Protein AF-A0A0C2DHJ4-F1 (afdb_monomer)

Solvent-accessible surface area (backbone atoms only — not comparable to full-atom values): 9103 Å² total; per-residue (Å²): 135,89,81,82,86,84,87,85,68,60,92,74,57,84,87,83,85,80,84,89,71,91,80,67,78,84,74,87,65,88,77,70,90,84,72,90,76,84,72,78,64,85,69,67,50,58,76,84,38,45,63,44,98,86,63,50,65,46,66,91,80,88,60,86,70,81,70,56,68,68,58,49,38,48,55,26,45,77,70,78,46,64,41,58,73,51,59,43,72,68,44,46,52,49,47,45,75,74,56,59,82,52,97,63,92,75,81,54,20,64,47,32,87,90,42,82,94,49,77,43,58,75,51,96,82,55,94,50,83,50,132

Secondary structure (DSSP, 8-state):
----------TT---------S-S---S-SSS---------TT-PPTT-EE-TTS-EE-----SS---HHHHHHHHHHTT--SPP--SHHHHHHHHHHHTTSSSPPP-SEE-SSSTT--EES-TT------

Nearest PDB structures (foldseek):
  5e4k-assembly1_A  TM=9.024E-01  e=3.725E-03  Homo sapiens
  5ao5-assembly1_A  TM=9.113E-01  e=6.342E-03  Homo sapiens
  2ria-assembly1_C  TM=8.344E-01  e=1.965E-02  Homo sapiens
  6bbe-assembly1_A  TM=8.199E-01  e=1.839E-02  Sus scrofa
  6rym-assembly1_A  TM=8.328E-01  e=2.245E-02  Bos taurus

Structure (mmCIF, N/CA/C/O backbone):
data_AF-A0A0C2DHJ4-F1
#
_entry.id   AF-A0A0C2DHJ4-F1
#
loop_
_atom_site.group_PDB
_atom_site.id
_atom_site.type_symbol
_atom_site.label_atom_id
_atom_site.label_alt_id
_atom_site.label_comp_id
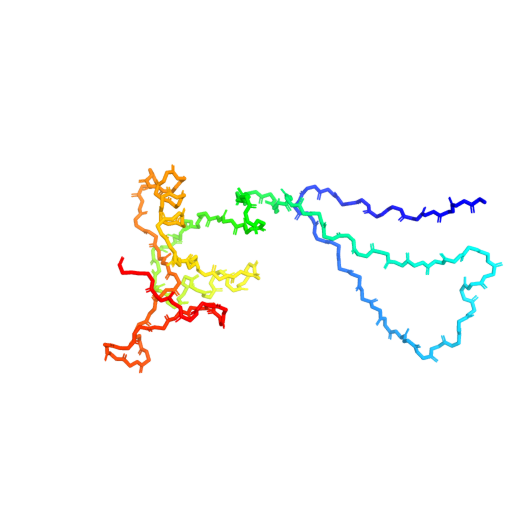_atom_site.label_asym_id
_atom_site.label_entity_id
_atom_site.label_seq_id
_atom_site.pdbx_PDB_ins_code
_atom_site.Cartn_x
_atom_site.Cartn_y
_atom_site.Cartn_z
_atom_site.occupancy
_atom_site.B_iso_or_equiv
_atom_site.auth_seq_id
_atom_site.auth_comp_id
_atom_site.auth_asym_id
_atom_site.auth_atom_id
_atom_site.pdbx_PDB_model_num
ATOM 1 N N . MET A 1 1 ? 30.929 -17.058 -25.565 1.00 47.72 1 MET A N 1
ATOM 2 C CA . MET A 1 1 ? 29.707 -16.522 -26.200 1.00 47.72 1 MET A CA 1
ATOM 3 C C . MET A 1 1 ? 28.633 -16.581 -25.139 1.00 47.72 1 MET A C 1
ATOM 5 O O . MET A 1 1 ? 28.367 -17.673 -24.654 1.00 47.72 1 MET A O 1
ATOM 9 N N . ASN A 1 2 ? 28.135 -15.426 -24.704 1.00 44.34 2 ASN A N 1
ATOM 10 C CA . ASN A 1 2 ? 27.156 -15.334 -23.625 1.00 44.34 2 ASN A CA 1
ATOM 11 C C . ASN A 1 2 ? 25.787 -15.177 -24.282 1.00 44.34 2 ASN A C 1
ATOM 13 O O . ASN A 1 2 ? 25.503 -14.119 -24.838 1.00 44.34 2 ASN A O 1
ATOM 17 N N . CYS A 1 3 ? 24.998 -16.245 -24.288 1.00 47.16 3 CYS A N 1
ATOM 18 C CA . CYS A 1 3 ? 23.615 -16.197 -24.740 1.00 47.16 3 CYS A CA 1
ATOM 19 C C . CYS A 1 3 ? 22.737 -15.881 -23.528 1.00 47.16 3 CYS A C 1
ATOM 21 O O . CYS A 1 3 ? 22.932 -16.473 -22.469 1.00 47.16 3 CYS A O 1
ATOM 23 N N . TYR A 1 4 ? 21.809 -14.945 -23.681 1.00 49.97 4 TYR A N 1
ATOM 24 C CA . TYR A 1 4 ? 20.744 -14.689 -22.719 1.00 49.97 4 TYR A CA 1
ATOM 25 C C . TYR A 1 4 ? 19.431 -14.537 -23.484 1.00 49.97 4 TYR A C 1
ATOM 27 O O . TYR A 1 4 ? 19.424 -14.097 -24.635 1.00 49.97 4 TYR A O 1
ATOM 35 N N . TYR A 1 5 ? 18.334 -14.923 -22.840 1.00 56.50 5 TYR A N 1
ATOM 36 C CA . TYR A 1 5 ? 16.983 -14.679 -23.328 1.00 56.50 5 TYR A CA 1
ATOM 37 C C . TYR A 1 5 ? 16.402 -13.517 -22.531 1.00 56.50 5 TYR A C 1
ATOM 39 O O . TYR A 1 5 ? 16.432 -13.529 -21.302 1.00 56.50 5 TYR A O 1
ATOM 47 N N . GLU A 1 6 ? 15.900 -12.509 -23.234 1.00 58.78 6 GLU A N 1
ATOM 48 C CA . GLU A 1 6 ? 15.226 -11.364 -22.633 1.00 58.78 6 GLU A CA 1
ATOM 49 C C . GLU A 1 6 ? 13.720 -11.532 -22.835 1.00 58.78 6 GLU A C 1
ATOM 51 O O . GLU A 1 6 ? 13.236 -11.626 -23.964 1.00 58.78 6 GLU A O 1
ATOM 56 N N . LEU A 1 7 ? 12.983 -11.618 -21.730 1.00 66.44 7 LEU A N 1
ATOM 57 C CA . LEU A 1 7 ? 11.527 -11.639 -21.740 1.00 66.44 7 LEU A CA 1
ATOM 58 C C . LEU A 1 7 ? 11.044 -10.216 -21.468 1.00 66.44 7 LEU A C 1
ATOM 60 O O . LEU A 1 7 ? 11.199 -9.709 -20.360 1.00 66.44 7 LEU A O 1
ATOM 64 N N . VAL A 1 8 ? 10.477 -9.570 -22.485 1.00 59.72 8 VAL A N 1
ATOM 65 C CA . VAL A 1 8 ? 9.967 -8.198 -22.387 1.00 59.72 8 VAL A CA 1
ATOM 66 C C . VAL A 1 8 ? 8.443 -8.232 -22.358 1.00 59.72 8 VAL A C 1
ATOM 68 O O . VAL A 1 8 ? 7.819 -8.782 -23.265 1.00 59.72 8 VAL A O 1
ATOM 71 N N . ALA A 1 9 ? 7.846 -7.623 -21.335 1.00 62.69 9 ALA A N 1
ATOM 72 C CA . ALA A 1 9 ? 6.414 -7.346 -21.275 1.00 62.69 9 ALA A CA 1
ATOM 73 C C . ALA A 1 9 ? 6.145 -5.850 -21.443 1.00 62.69 9 ALA A C 1
ATOM 75 O O . ALA A 1 9 ? 6.946 -5.005 -21.040 1.00 62.69 9 ALA A O 1
ATOM 76 N N . GLU A 1 10 ? 4.996 -5.523 -22.031 1.00 62.91 10 GLU A N 1
ATOM 77 C CA . GLU A 1 10 ? 4.508 -4.146 -22.051 1.00 62.91 10 GLU A CA 1
ATOM 78 C C . GLU A 1 10 ? 4.183 -3.658 -20.624 1.00 62.91 10 GLU A C 1
ATOM 80 O O . GLU A 1 10 ? 3.824 -4.469 -19.762 1.00 62.91 10 GLU A O 1
ATOM 85 N N . PRO A 1 11 ? 4.267 -2.342 -20.353 1.00 51.03 11 PRO A N 1
ATOM 86 C CA . PRO A 1 11 ? 3.948 -1.787 -19.041 1.00 51.03 11 PRO A CA 1
ATOM 87 C C . PRO A 1 11 ? 2.551 -2.201 -18.554 1.00 51.03 11 PRO A C 1
ATOM 89 O O . PRO A 1 11 ? 1.558 -1.985 -19.245 1.00 51.03 11 PRO A O 1
ATOM 92 N N . GLY A 1 12 ? 2.474 -2.762 -17.343 1.00 49.66 12 GLY A N 1
ATOM 93 C CA . GLY A 1 12 ? 1.223 -3.235 -16.735 1.00 49.66 12 GLY A CA 1
ATOM 94 C C . GLY A 1 12 ? 0.875 -4.703 -17.015 1.00 49.66 12 GLY A C 1
ATOM 95 O O . GLY A 1 12 ? -0.075 -5.209 -16.421 1.00 49.66 12 GLY A O 1
ATOM 96 N N . ASN A 1 13 ? 1.649 -5.404 -17.849 1.00 48.72 13 ASN A N 1
ATOM 97 C CA . ASN A 1 13 ? 1.501 -6.843 -18.059 1.00 48.72 13 ASN A CA 1
ATOM 98 C C . ASN A 1 13 ? 2.452 -7.621 -17.140 1.00 48.72 13 ASN A C 1
ATOM 100 O O . ASN A 1 13 ? 3.648 -7.342 -17.086 1.00 48.72 13 ASN A O 1
ATOM 104 N N . ARG A 1 14 ? 1.927 -8.632 -16.439 1.00 56.12 14 ARG A N 1
ATOM 105 C CA . ARG A 1 14 ? 2.728 -9.552 -15.618 1.00 56.12 14 ARG A CA 1
ATOM 106 C C . ARG A 1 14 ? 3.115 -10.783 -16.436 1.00 56.12 14 ARG A C 1
ATOM 108 O O . ARG A 1 14 ? 2.266 -11.374 -17.099 1.00 56.12 14 ARG A O 1
ATOM 115 N N . ILE A 1 15 ? 4.385 -11.182 -16.368 1.00 61.59 15 ILE A N 1
ATOM 116 C CA . ILE A 1 15 ? 4.860 -12.462 -16.910 1.00 61.59 15 ILE A CA 1
ATOM 117 C C . ILE A 1 15 ? 4.880 -13.469 -15.761 1.00 61.59 15 ILE A C 1
ATOM 119 O O . ILE A 1 15 ? 5.691 -13.354 -14.845 1.00 61.59 15 ILE A O 1
ATOM 123 N N . SER A 1 16 ? 3.997 -14.463 -15.812 1.00 50.66 16 SER A N 1
ATOM 124 C CA . SER A 1 16 ? 4.021 -15.602 -14.893 1.00 50.66 16 SER A CA 1
ATOM 125 C C . SER A 1 16 ? 4.741 -16.767 -15.563 1.00 50.66 16 SER A C 1
ATOM 127 O O . SER A 1 16 ? 4.296 -17.259 -16.597 1.00 50.66 16 SER A O 1
ATOM 129 N N . ILE A 1 17 ? 5.866 -17.190 -14.986 1.00 65.75 17 ILE A N 1
ATOM 130 C CA . ILE A 1 17 ? 6.628 -18.354 -15.446 1.00 65.75 17 ILE A CA 1
ATOM 131 C C . ILE A 1 17 ? 6.325 -19.503 -14.489 1.00 65.75 17 ILE A C 1
ATOM 133 O O . ILE A 1 17 ? 6.717 -19.459 -13.325 1.00 65.75 17 ILE A O 1
ATOM 137 N N . GLU A 1 18 ? 5.620 -20.518 -14.977 1.00 47.88 18 GLU A N 1
ATOM 138 C CA . GLU A 1 18 ? 5.313 -21.726 -14.216 1.00 47.88 18 GLU A CA 1
ATOM 139 C C . GLU A 1 18 ? 6.257 -22.851 -14.651 1.00 47.88 18 GLU A C 1
ATOM 141 O O . GLU A 1 18 ? 6.311 -23.222 -15.825 1.00 47.88 18 GLU A O 1
ATOM 146 N N . ILE A 1 19 ? 7.042 -23.372 -13.708 1.00 58.09 19 ILE A N 1
ATOM 147 C CA . ILE A 1 19 ? 7.945 -24.498 -13.957 1.00 58.09 19 ILE A CA 1
ATOM 148 C C . ILE A 1 19 ? 7.162 -25.770 -13.648 1.00 58.09 19 ILE A C 1
ATOM 150 O O . ILE A 1 19 ? 6.940 -26.101 -12.487 1.00 58.09 19 ILE A O 1
ATOM 154 N N . LEU A 1 20 ? 6.707 -26.446 -14.701 1.00 47.00 20 LEU A N 1
ATOM 155 C CA . LEU A 1 20 ? 5.760 -27.558 -14.592 1.00 47.00 20 LEU A CA 1
ATOM 156 C C . LEU A 1 20 ? 6.407 -28.900 -14.219 1.00 47.00 20 LEU A C 1
ATOM 158 O O . LEU A 1 20 ? 5.684 -29.831 -13.876 1.00 47.00 20 LEU A O 1
ATOM 162 N N . ASP A 1 21 ? 7.736 -29.015 -14.276 1.00 48.69 21 ASP A N 1
ATOM 163 C CA . ASP A 1 21 ? 8.446 -30.242 -13.914 1.00 48.69 21 ASP A CA 1
ATOM 164 C C . ASP A 1 21 ? 9.938 -29.954 -13.664 1.00 48.69 21 ASP A C 1
ATOM 166 O O . ASP A 1 21 ? 10.602 -29.350 -14.509 1.00 48.69 21 ASP A O 1
ATOM 170 N N . VAL A 1 22 ? 10.464 -30.353 -12.502 1.00 52.53 22 VAL A N 1
ATOM 171 C CA . VAL A 1 22 ? 11.894 -30.219 -12.139 1.00 52.53 22 VAL A CA 1
ATOM 172 C C . VAL A 1 22 ? 12.602 -31.583 -12.154 1.00 52.53 22 VAL A C 1
ATOM 174 O O . VAL A 1 22 ? 13.822 -31.639 -12.006 1.00 52.53 22 VAL A O 1
ATOM 177 N N . ASP A 1 23 ? 11.860 -32.673 -12.385 1.00 49.44 23 ASP A N 1
ATOM 178 C CA . ASP A 1 23 ? 12.362 -34.050 -12.298 1.00 49.44 23 ASP A CA 1
ATOM 179 C C . ASP A 1 23 ? 12.560 -34.714 -13.671 1.00 49.44 23 ASP A C 1
ATOM 181 O O . ASP A 1 23 ? 13.006 -35.861 -13.760 1.00 49.44 23 ASP A O 1
ATOM 185 N N . MET A 1 24 ? 12.301 -34.002 -14.768 1.00 43.91 24 MET A N 1
ATOM 186 C CA . MET A 1 24 ? 12.609 -34.501 -16.104 1.00 43.91 24 MET A CA 1
ATOM 187 C C . MET A 1 24 ? 14.075 -34.211 -16.450 1.00 43.91 24 MET A C 1
ATOM 189 O O . MET A 1 24 ? 14.496 -33.056 -16.520 1.00 43.91 24 MET A O 1
ATOM 193 N N . GLU A 1 25 ? 14.852 -35.281 -16.657 1.00 46.44 25 GLU A N 1
ATOM 194 C CA . GLU A 1 25 ? 16.272 -35.253 -17.018 1.00 46.44 25 GLU A CA 1
ATOM 195 C C . GLU A 1 25 ? 16.620 -34.086 -17.949 1.00 46.44 25 GLU A C 1
ATOM 197 O O . GLU A 1 25 ? 16.087 -33.947 -19.052 1.00 46.44 25 GLU A O 1
ATOM 202 N N . ALA A 1 26 ? 17.559 -33.267 -17.486 1.00 43.94 26 ALA A N 1
ATOM 203 C CA . ALA A 1 26 ? 18.089 -32.082 -18.134 1.00 43.94 26 ALA A CA 1
ATOM 204 C C . ALA A 1 26 ? 18.677 -32.376 -19.535 1.00 43.94 26 ALA A C 1
ATOM 206 O O . ALA A 1 26 ? 19.891 -32.442 -19.714 1.00 43.94 26 ALA A O 1
ATOM 207 N N . GLN A 1 27 ? 17.831 -32.532 -20.556 1.00 47.50 27 GLN A N 1
ATOM 208 C CA . GLN A 1 27 ? 18.245 -32.630 -21.965 1.00 47.50 27 GLN A CA 1
ATOM 209 C C . GLN A 1 27 ? 18.050 -31.322 -22.748 1.00 47.50 27 GLN A C 1
ATOM 211 O O . GLN A 1 27 ? 18.369 -31.264 -23.933 1.00 47.50 27 GLN A O 1
ATOM 216 N N . ILE A 1 28 ? 17.612 -30.246 -22.088 1.00 47.78 28 ILE A N 1
ATOM 217 C CA . ILE A 1 28 ? 17.496 -28.906 -22.692 1.00 47.78 28 ILE A CA 1
ATOM 218 C C . ILE A 1 28 ? 18.881 -28.220 -22.825 1.00 47.78 28 ILE A C 1
ATOM 220 O O . ILE A 1 28 ? 19.045 -27.281 -23.597 1.00 47.78 28 ILE A O 1
ATOM 224 N N . PHE A 1 29 ? 19.928 -28.750 -22.179 1.00 49.06 29 PHE A N 1
ATOM 225 C CA . PHE A 1 29 ? 21.265 -28.145 -22.104 1.00 49.06 29 PHE A CA 1
ATOM 226 C C . PHE A 1 29 ? 22.292 -28.831 -23.012 1.00 49.06 29 PHE A C 1
ATOM 228 O O . PHE A 1 29 ? 23.087 -29.657 -22.559 1.00 49.06 29 PHE A O 1
ATOM 235 N N . ARG A 1 30 ? 22.341 -28.479 -24.302 1.00 46.75 30 ARG A N 1
ATOM 236 C CA . ARG A 1 30 ? 23.506 -28.843 -25.140 1.00 46.75 30 ARG A CA 1
ATOM 237 C C . ARG A 1 30 ? 24.403 -27.685 -25.564 1.00 46.75 30 ARG A C 1
ATOM 239 O O . ARG A 1 30 ? 25.472 -27.949 -26.107 1.00 46.75 30 ARG A O 1
ATOM 246 N N . SER A 1 31 ? 24.076 -26.444 -25.212 1.00 48.84 31 SER A N 1
ATOM 247 C CA . SER A 1 31 ? 25.038 -25.334 -25.232 1.00 48.84 31 SER A CA 1
ATOM 248 C C . SER A 1 31 ? 24.455 -24.082 -24.578 1.00 48.84 31 SER A C 1
ATOM 250 O O . SER A 1 31 ? 23.364 -23.683 -24.964 1.00 48.84 31 SER A O 1
ATOM 252 N N . CYS A 1 32 ? 25.251 -23.453 -23.704 1.00 42.91 32 CYS A N 1
ATOM 253 C CA . CYS A 1 32 ? 24.963 -22.306 -22.827 1.00 42.91 32 CYS A CA 1
ATOM 254 C C . CYS A 1 32 ? 24.385 -22.700 -21.455 1.00 42.91 32 CYS A C 1
ATOM 256 O O . CYS A 1 32 ? 23.456 -23.485 -21.334 1.00 42.91 32 CYS A O 1
ATOM 258 N N . LEU A 1 33 ? 25.054 -22.226 -20.401 1.00 45.84 33 LEU A N 1
ATOM 259 C CA . LEU A 1 33 ? 24.628 -22.365 -19.012 1.00 45.84 33 LEU A CA 1
ATOM 260 C C . LEU A 1 33 ? 23.418 -21.448 -18.819 1.00 45.84 33 LEU A C 1
ATOM 262 O O . LEU A 1 33 ? 23.591 -20.255 -18.579 1.00 45.84 33 LEU A O 1
ATOM 266 N N . ASP A 1 34 ? 22.217 -21.989 -18.981 1.00 44.47 34 ASP A N 1
ATOM 267 C CA . ASP A 1 34 ? 20.985 -21.223 -18.831 1.00 44.47 34 ASP A CA 1
ATOM 268 C C . ASP A 1 34 ? 20.624 -21.130 -17.342 1.00 44.47 34 ASP A C 1
ATOM 270 O O . ASP A 1 34 ? 20.142 -22.082 -16.733 1.00 44.47 34 ASP A O 1
ATOM 274 N N . TYR A 1 35 ? 20.887 -19.970 -16.743 1.00 45.78 35 TYR A N 1
ATOM 275 C CA . TYR A 1 35 ? 20.266 -19.554 -15.486 1.00 45.78 35 TYR A CA 1
ATOM 276 C C . TYR A 1 35 ? 19.144 -18.567 -15.820 1.00 45.78 35 TYR A C 1
ATOM 278 O O . TYR A 1 35 ? 19.397 -17.542 -16.454 1.00 45.78 35 TYR A O 1
ATOM 286 N N . ILE A 1 36 ? 17.918 -18.832 -15.355 1.00 51.75 36 ILE A N 1
ATOM 287 C CA . ILE A 1 36 ? 16.891 -17.788 -15.250 1.00 51.75 36 ILE A CA 1
ATOM 288 C C . ILE A 1 36 ? 17.265 -16.946 -14.029 1.00 51.75 36 ILE A C 1
ATOM 290 O O . ILE A 1 36 ? 17.052 -17.348 -12.886 1.00 51.75 36 ILE A O 1
ATOM 294 N N . GLY A 1 37 ? 17.900 -15.801 -14.269 1.00 47.56 37 GLY A N 1
ATOM 295 C CA . GLY A 1 37 ? 18.108 -14.795 -13.238 1.00 47.56 37 GLY A CA 1
ATOM 296 C C . GLY A 1 37 ? 16.834 -13.979 -13.064 1.00 47.56 37 GLY A C 1
ATOM 297 O O . GLY A 1 37 ? 16.498 -13.185 -13.938 1.00 47.56 37 GLY A O 1
ATOM 298 N N . PHE A 1 38 ? 16.136 -14.149 -11.943 1.00 48.34 38 PHE A N 1
ATOM 299 C CA . PHE A 1 38 ? 15.131 -13.182 -11.512 1.00 48.34 38 PHE A CA 1
ATOM 300 C C . PHE A 1 38 ? 15.879 -11.970 -10.962 1.00 48.34 38 PHE A C 1
ATOM 302 O O . PHE A 1 38 ? 16.442 -12.025 -9.870 1.00 48.34 38 PHE A O 1
ATOM 309 N N . TYR A 1 39 ? 15.948 -10.894 -11.741 1.00 42.38 39 TYR A N 1
ATOM 310 C CA . TYR A 1 39 ? 16.279 -9.596 -11.178 1.00 42.38 39 TYR A CA 1
ATOM 311 C C . TYR A 1 39 ? 14.962 -8.967 -10.729 1.00 42.38 39 TYR A C 1
ATOM 313 O O . TYR A 1 39 ? 14.053 -8.763 -11.533 1.00 42.38 39 TYR A O 1
ATOM 321 N N . GLU A 1 40 ? 14.830 -8.677 -9.438 1.00 44.41 40 GLU A N 1
ATOM 322 C CA . GLU A 1 40 ? 13.863 -7.668 -9.031 1.00 44.41 40 GLU A CA 1
ATOM 323 C C . GLU A 1 40 ? 14.314 -6.372 -9.703 1.00 44.41 40 GLU A C 1
ATOM 325 O O . GLU A 1 40 ? 15.464 -5.945 -9.546 1.00 44.41 40 GLU A O 1
ATOM 330 N N . ALA A 1 41 ? 13.447 -5.764 -10.511 1.00 48.88 41 ALA A N 1
ATOM 331 C CA . ALA A 1 41 ? 13.659 -4.401 -10.964 1.00 48.88 41 ALA A CA 1
ATOM 332 C C . ALA A 1 41 ? 13.535 -3.492 -9.732 1.00 48.88 41 ALA A C 1
ATOM 334 O O . ALA A 1 41 ? 12.488 -2.896 -9.492 1.00 48.88 41 ALA A O 1
ATOM 335 N N . PHE A 1 42 ? 14.589 -3.438 -8.911 1.00 44.97 42 PHE A N 1
ATOM 336 C CA . PHE A 1 42 ? 14.675 -2.564 -7.749 1.00 44.97 42 PHE A CA 1
ATOM 337 C C . PHE A 1 42 ? 14.390 -1.135 -8.220 1.00 44.97 42 PHE A C 1
ATOM 339 O O . PHE A 1 42 ? 15.209 -0.513 -8.898 1.00 44.97 42 PHE A O 1
ATOM 346 N N . GLY A 1 43 ? 13.192 -0.645 -7.900 1.00 53.59 43 GLY A N 1
ATOM 347 C CA . GLY A 1 43 ? 12.764 0.723 -8.172 1.00 53.59 43 GLY A CA 1
ATOM 348 C C . GLY A 1 43 ? 11.687 0.923 -9.242 1.00 53.59 43 GLY A C 1
ATOM 349 O O . GLY A 1 43 ? 11.287 2.073 -9.424 1.00 53.59 43 GLY A O 1
ATOM 350 N N . GLN A 1 44 ? 11.173 -0.115 -9.917 1.00 69.88 44 GLN A N 1
ATOM 351 C CA . GLN A 1 44 ? 10.018 0.038 -10.818 1.00 69.88 44 GLN A CA 1
ATOM 352 C C . GLN A 1 44 ? 8.765 -0.622 -10.245 1.00 69.88 44 GLN A C 1
ATOM 354 O O . GLN A 1 44 ? 8.632 -1.840 -10.234 1.00 69.88 44 GLN A O 1
ATOM 359 N N . CYS A 1 45 ? 7.834 0.213 -9.784 1.00 83.44 45 CYS A N 1
ATOM 360 C CA . CYS A 1 45 ? 6.483 -0.219 -9.457 1.00 83.44 45 CYS A CA 1
ATOM 361 C C . CYS A 1 45 ? 5.642 -0.389 -10.725 1.00 83.44 45 CYS A C 1
ATOM 363 O O . CYS A 1 45 ? 5.889 0.272 -11.738 1.00 83.44 45 CYS A O 1
ATOM 365 N N . ASP A 1 46 ? 4.613 -1.232 -10.641 1.00 82.31 46 ASP A N 1
ATOM 366 C CA . ASP A 1 46 ? 3.633 -1.414 -11.712 1.00 82.31 46 ASP A CA 1
ATOM 367 C C . ASP A 1 46 ? 2.979 -0.083 -12.127 1.00 82.31 46 ASP A C 1
ATOM 369 O O . ASP A 1 46 ? 2.895 0.880 -11.360 1.00 82.31 46 ASP A O 1
ATOM 373 N N . ALA A 1 47 ? 2.447 -0.024 -13.349 1.00 81.31 47 ALA A N 1
ATOM 374 C CA . ALA A 1 47 ? 1.746 1.162 -13.832 1.00 81.31 47 ALA A CA 1
ATOM 375 C C . ALA A 1 47 ? 0.607 1.583 -12.874 1.00 81.31 47 ALA A C 1
ATOM 377 O O . ALA A 1 47 ? -0.266 0.792 -12.505 1.00 81.31 47 ALA A O 1
ATOM 378 N N . GLY A 1 48 ? 0.610 2.859 -12.478 1.00 85.25 48 GLY A N 1
ATOM 379 C CA . GLY A 1 48 ? -0.343 3.413 -11.510 1.00 85.25 48 GLY A CA 1
ATOM 380 C C . GLY A 1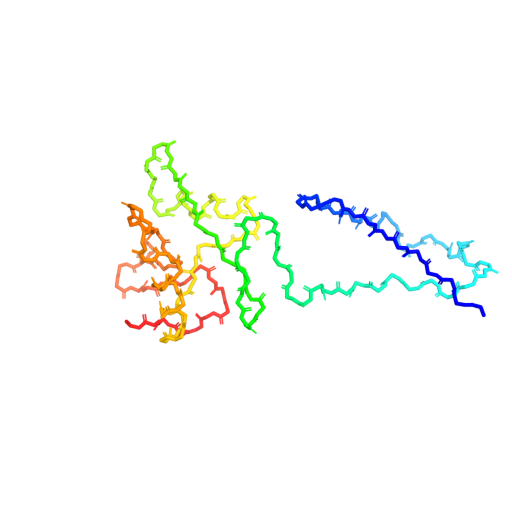 48 ? 0.055 3.240 -10.040 1.00 85.25 48 GLY A C 1
ATOM 381 O O . GLY A 1 48 ? -0.716 3.636 -9.169 1.00 85.25 48 GLY A O 1
ATOM 382 N N . TRP A 1 49 ? 1.238 2.690 -9.764 1.00 90.69 49 TRP A N 1
ATOM 383 C CA . TRP A 1 49 ? 1.849 2.655 -8.439 1.00 90.69 49 TRP A CA 1
ATOM 384 C C . TRP A 1 49 ? 3.004 3.652 -8.346 1.00 90.69 49 TRP A C 1
ATOM 386 O O . TRP A 1 49 ? 3.744 3.877 -9.303 1.00 90.69 49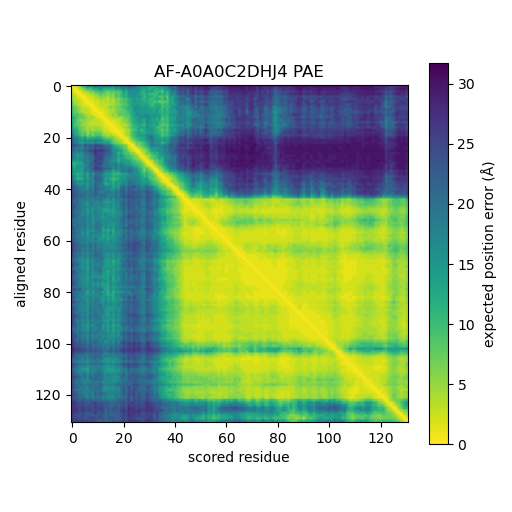 TRP A O 1
ATOM 396 N N . LEU A 1 50 ? 3.164 4.249 -7.171 1.00 89.81 50 LEU A N 1
ATOM 397 C CA . LEU A 1 50 ? 4.227 5.190 -6.856 1.00 89.81 50 LEU A CA 1
ATOM 398 C C . LEU A 1 50 ? 5.306 4.481 -6.050 1.00 89.81 50 LEU A C 1
ATOM 400 O O . LEU A 1 50 ? 5.027 3.896 -5.006 1.00 89.81 50 LEU A O 1
ATOM 404 N N . SER A 1 51 ? 6.531 4.549 -6.562 1.00 87.56 51 SER A N 1
ATOM 405 C CA . SER A 1 51 ? 7.712 4.001 -5.905 1.00 87.56 51 SER A CA 1
ATOM 406 C C . SER A 1 51 ? 8.203 4.932 -4.806 1.00 87.56 51 SER A C 1
ATOM 408 O O . SER A 1 51 ? 8.156 6.163 -4.935 1.00 87.56 51 SER A O 1
ATOM 410 N N . ARG A 1 52 ? 8.702 4.331 -3.732 1.00 84.69 52 ARG A N 1
ATOM 411 C CA . ARG A 1 52 ? 9.406 5.007 -2.650 1.00 84.69 52 ARG A CA 1
ATOM 412 C C . ARG A 1 52 ? 10.844 4.494 -2.567 1.00 84.69 52 ARG A C 1
ATOM 414 O O . ARG A 1 52 ? 11.170 3.404 -3.022 1.00 84.69 52 ARG A O 1
ATOM 421 N N . GLU A 1 53 ? 11.716 5.304 -1.975 1.00 79.69 53 GLU A N 1
ATOM 422 C CA . GLU A 1 53 ? 13.156 5.038 -1.834 1.00 79.69 53 GLU A CA 1
ATOM 423 C C . GLU A 1 53 ? 13.494 3.721 -1.109 1.00 79.69 53 GLU A C 1
ATOM 425 O O . GLU A 1 53 ? 14.598 3.208 -1.264 1.00 79.69 53 GLU A O 1
ATOM 430 N N . ASP A 1 54 ? 12.561 3.163 -0.333 1.00 78.94 54 ASP A N 1
ATOM 431 C CA . ASP A 1 54 ? 12.699 1.878 0.363 1.00 78.94 54 ASP A CA 1
ATOM 432 C C . ASP A 1 54 ? 12.289 0.665 -0.494 1.00 78.94 54 ASP A C 1
ATOM 434 O O . ASP A 1 54 ? 12.288 -0.459 0.004 1.00 78.94 54 ASP A O 1
ATOM 438 N N . GLY A 1 55 ? 11.947 0.882 -1.768 1.00 80.00 55 GLY A N 1
ATOM 439 C CA . GLY A 1 55 ? 11.508 -0.157 -2.699 1.00 80.00 55 GLY A CA 1
ATOM 440 C C . GLY A 1 55 ? 10.024 -0.515 -2.586 1.00 80.00 55 GLY A C 1
ATOM 441 O O . GLY A 1 55 ? 9.557 -1.359 -3.347 1.00 80.00 55 GLY A O 1
ATOM 442 N N . ASN A 1 56 ? 9.272 0.125 -1.682 1.00 85.38 56 ASN A N 1
ATOM 443 C CA . ASN A 1 56 ? 7.836 -0.106 -1.553 1.00 85.38 56 ASN A CA 1
ATOM 444 C C . ASN A 1 56 ? 7.037 0.685 -2.595 1.00 85.38 56 ASN A C 1
ATOM 446 O O . ASN A 1 56 ? 7.400 1.796 -2.991 1.00 85.38 56 ASN A O 1
ATOM 450 N N . CYS A 1 57 ? 5.908 0.106 -2.996 1.00 89.31 57 CYS A N 1
ATOM 451 C CA . CYS A 1 57 ? 4.998 0.659 -3.987 1.00 89.31 57 CYS A CA 1
ATOM 452 C C . CYS A 1 57 ? 3.662 1.018 -3.342 1.00 89.31 57 CYS A C 1
ATOM 454 O O . CYS A 1 57 ? 3.073 0.205 -2.632 1.00 89.31 57 CYS A O 1
ATOM 456 N N . TYR A 1 58 ? 3.146 2.211 -3.639 1.00 91.69 58 TYR A N 1
ATOM 457 C CA . TYR A 1 58 ? 1.897 2.710 -3.063 1.00 91.69 58 TYR A CA 1
ATOM 458 C C . TYR A 1 58 ? 0.927 3.190 -4.133 1.00 91.69 58 TYR A C 1
ATOM 460 O O . TYR A 1 58 ? 1.324 3.768 -5.143 1.00 91.69 58 TYR A O 1
ATOM 468 N N . ARG A 1 59 ? -0.368 2.983 -3.902 1.00 92.31 59 ARG A N 1
ATOM 469 C CA . ARG A 1 59 ? -1.424 3.404 -4.820 1.00 92.31 59 ARG A CA 1
ATOM 470 C C . ARG A 1 59 ? -2.653 3.850 -4.047 1.00 92.31 59 ARG A C 1
ATOM 472 O O . ARG A 1 59 ? -3.081 3.181 -3.114 1.00 92.31 59 ARG A O 1
ATOM 479 N N . TYR A 1 60 ? -3.240 4.959 -4.485 1.00 92.25 60 TYR A N 1
ATOM 480 C CA . TYR A 1 60 ? -4.563 5.367 -4.035 1.00 92.25 60 TYR A CA 1
ATOM 481 C C . TYR A 1 60 ? -5.640 4.598 -4.803 1.00 92.25 60 TYR A C 1
ATOM 483 O O . TYR A 1 60 ? -5.592 4.508 -6.034 1.00 92.25 60 TYR A O 1
ATOM 491 N N . VAL A 1 61 ? -6.616 4.063 -4.073 1.00 91.06 61 VAL A N 1
ATOM 492 C CA . VAL A 1 61 ? -7.735 3.297 -4.624 1.00 91.06 61 VAL A CA 1
ATOM 493 C C . VAL A 1 61 ? -9.022 4.035 -4.287 1.00 91.06 61 VAL A C 1
ATOM 495 O O . VAL A 1 61 ? -9.389 4.164 -3.120 1.00 91.06 61 VAL A O 1
ATOM 498 N N . GLU A 1 62 ? -9.704 4.536 -5.313 1.00 90.12 62 GLU A N 1
ATOM 499 C CA . GLU A 1 62 ? -11.012 5.161 -5.150 1.00 90.12 62 GLU A CA 1
ATOM 500 C C . GLU A 1 62 ? -12.113 4.096 -5.247 1.00 90.12 62 GLU A C 1
ATOM 502 O O . GLU A 1 62 ? -12.366 3.553 -6.321 1.00 90.12 62 GLU A O 1
ATOM 507 N N . ALA A 1 63 ? -12.774 3.802 -4.126 1.00 87.81 63 ALA A N 1
ATOM 508 C CA . ALA A 1 63 ? -13.904 2.878 -4.087 1.00 87.81 63 ALA A CA 1
ATOM 509 C C . ALA A 1 63 ? -15.236 3.616 -4.313 1.00 87.81 63 ALA A C 1
ATOM 511 O O . ALA A 1 63 ? -15.543 4.597 -3.627 1.00 87.81 63 ALA A O 1
ATOM 512 N N . GLN A 1 64 ? -16.040 3.126 -5.261 1.00 88.38 64 GLN A N 1
ATOM 513 C CA . GLN A 1 64 ? -17.380 3.635 -5.570 1.00 88.38 64 GLN A CA 1
ATOM 514 C C . GLN A 1 64 ? -18.377 2.456 -5.619 1.00 88.38 64 GLN A C 1
ATOM 516 O O . GLN A 1 64 ? -18.337 1.681 -6.576 1.00 88.38 64 GLN A O 1
ATOM 521 N N . PRO A 1 65 ? -19.276 2.293 -4.623 1.00 90.12 65 PRO A N 1
ATOM 522 C CA . PRO A 1 65 ? -19.475 3.156 -3.453 1.00 90.12 65 PRO A CA 1
ATOM 523 C C . PRO A 1 65 ? -18.320 3.066 -2.444 1.00 90.12 65 PRO A C 1
ATOM 525 O O . PRO A 1 65 ? -17.486 2.168 -2.517 1.00 90.12 65 PRO A O 1
ATOM 528 N N . LYS A 1 66 ? -18.291 3.990 -1.475 1.00 90.44 6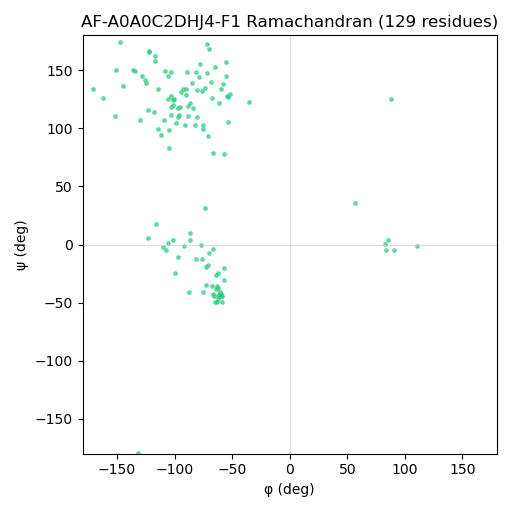6 LYS A N 1
ATOM 529 C CA . LYS A 1 66 ? -17.361 3.908 -0.340 1.00 90.44 66 LYS A CA 1
ATOM 530 C C . LYS A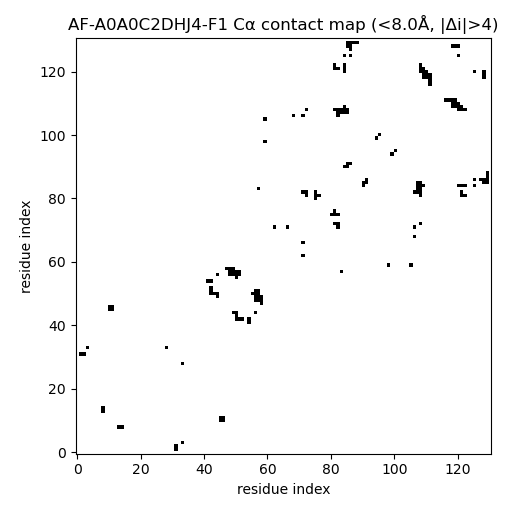 1 66 ? 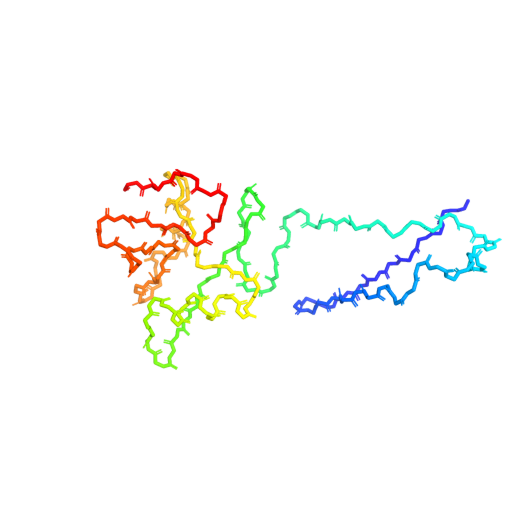-17.572 2.593 0.410 1.00 90.44 66 LYS A C 1
ATOM 532 O O . LYS A 1 66 ? -18.714 2.212 0.662 1.00 90.44 66 LYS A O 1
ATOM 537 N N . VAL A 1 67 ? -16.473 1.956 0.795 1.00 93.69 67 VAL A N 1
ATOM 538 C CA . VAL A 1 67 ? -16.474 0.642 1.446 1.00 93.69 67 VAL A CA 1
ATOM 539 C C . VAL A 1 67 ? -15.896 0.701 2.860 1.00 93.69 67 VAL A C 1
ATOM 541 O O . VAL A 1 67 ? -15.218 1.668 3.228 1.00 93.69 67 VAL A O 1
ATOM 544 N N . GLY A 1 68 ? -16.186 -0.327 3.659 1.00 94.69 68 GLY A N 1
ATOM 545 C CA . GLY A 1 68 ? -15.590 -0.499 4.982 1.00 94.69 68 GLY A CA 1
ATOM 546 C C . GLY A 1 68 ? -14.116 -0.903 4.905 1.00 94.69 68 GLY A C 1
ATOM 547 O O . GLY A 1 68 ? -13.591 -1.198 3.833 1.00 94.69 68 GLY A O 1
ATOM 548 N N . TRP A 1 69 ? -13.448 -0.931 6.058 1.00 94.62 69 TRP A N 1
ATOM 549 C CA . TRP A 1 69 ? -12.032 -1.297 6.146 1.00 94.62 69 TRP A CA 1
ATOM 550 C C . TRP A 1 69 ? -11.751 -2.710 5.605 1.00 94.62 69 TRP A C 1
ATOM 552 O O . TRP A 1 69 ? -10.825 -2.889 4.819 1.00 94.62 69 TRP A O 1
ATOM 562 N N . ALA A 1 70 ? -12.588 -3.691 5.966 1.00 94.88 70 ALA A N 1
ATOM 563 C CA . ALA A 1 70 ? -12.412 -5.086 5.554 1.00 94.88 70 ALA A CA 1
ATOM 564 C C . ALA A 1 70 ? -12.492 -5.251 4.028 1.00 94.88 70 ALA A C 1
ATOM 566 O O . ALA A 1 70 ? -11.601 -5.840 3.421 1.00 94.88 70 ALA A O 1
ATOM 567 N N . ASP A 1 71 ? -13.501 -4.644 3.401 1.00 96.06 71 ASP A N 1
ATOM 568 C CA . ASP A 1 71 ? -13.662 -4.643 1.944 1.00 96.06 71 ASP A CA 1
ATOM 569 C C . ASP A 1 71 ? -12.501 -3.914 1.242 1.00 96.06 71 ASP A C 1
ATOM 571 O O . ASP A 1 71 ? -12.069 -4.308 0.160 1.00 96.06 71 ASP A O 1
ATOM 575 N N . ALA A 1 72 ? -11.975 -2.837 1.839 1.00 95.50 72 ALA A N 1
ATOM 576 C CA . ALA A 1 72 ? -10.825 -2.118 1.294 1.00 95.50 72 ALA A CA 1
ATOM 577 C C . ALA A 1 72 ? -9.548 -2.975 1.337 1.00 95.50 72 ALA A C 1
ATOM 579 O O . ALA A 1 72 ? -8.806 -3.026 0.355 1.00 95.50 72 ALA A O 1
ATOM 580 N N . GLN A 1 73 ? -9.318 -3.694 2.440 1.00 95.12 73 GLN A N 1
ATOM 581 C CA . GLN A 1 73 ? -8.220 -4.653 2.557 1.00 95.12 73 GLN A CA 1
ATOM 582 C C . GLN A 1 73 ? -8.378 -5.824 1.581 1.00 95.12 73 GLN A C 1
ATOM 584 O O . GLN A 1 73 ? -7.390 -6.255 0.981 1.00 95.12 73 GLN A O 1
ATOM 589 N N . GLU A 1 74 ? -9.600 -6.313 1.362 1.00 94.94 74 GLU A N 1
ATOM 590 C CA . GLU A 1 74 ? -9.872 -7.340 0.353 1.00 94.94 74 GLU A CA 1
ATOM 591 C C . GLU A 1 74 ? -9.549 -6.836 -1.062 1.00 94.94 74 GLU A C 1
ATOM 593 O O . GLU A 1 74 ? -8.866 -7.530 -1.817 1.00 94.94 74 GLU A O 1
ATOM 598 N N . GLN A 1 75 ? -9.946 -5.608 -1.412 1.00 94.56 75 GLN A N 1
ATOM 599 C CA . GLN A 1 75 ? -9.599 -5.004 -2.706 1.00 94.56 75 GLN A CA 1
ATOM 600 C C . GLN A 1 75 ? -8.082 -4.892 -2.897 1.00 94.56 75 GLN A C 1
ATOM 602 O O . GLN A 1 75 ? -7.568 -5.249 -3.958 1.00 94.56 75 GLN A O 1
ATOM 607 N N . CYS A 1 76 ? -7.345 -4.451 -1.873 1.00 93.50 76 CYS A N 1
ATOM 608 C CA . CYS A 1 76 ? -5.881 -4.458 -1.896 1.00 93.50 76 CYS A CA 1
ATOM 609 C C . CYS A 1 76 ? -5.319 -5.876 -2.079 1.00 93.50 76 CYS A C 1
ATOM 611 O O . CYS A 1 76 ? -4.443 -6.088 -2.919 1.00 93.50 76 CYS A O 1
ATOM 613 N N . SER A 1 77 ? -5.882 -6.865 -1.385 1.00 93.00 77 SER A N 1
ATOM 614 C CA . SER A 1 77 ? -5.457 -8.267 -1.485 1.00 93.00 77 SER A CA 1
ATOM 615 C C . SER A 1 77 ? -5.660 -8.834 -2.896 1.00 93.00 77 SER A C 1
ATOM 617 O O . SER A 1 77 ? -4.801 -9.557 -3.401 1.00 93.00 77 SER A O 1
ATOM 619 N N . GLN A 1 78 ? -6.742 -8.452 -3.585 1.00 91.75 78 GLN A N 1
ATOM 620 C CA . GLN A 1 78 ? -6.982 -8.811 -4.991 1.00 91.75 78 GLN A CA 1
ATOM 621 C C . GLN A 1 78 ? -5.932 -8.215 -5.944 1.00 91.75 78 GLN A C 1
ATOM 623 O O . GLN A 1 78 ? -5.648 -8.799 -6.988 1.00 91.75 78 GLN A O 1
ATOM 628 N N . MET A 1 79 ? -5.306 -7.094 -5.572 1.00 89.50 79 MET A N 1
ATOM 629 C CA . MET A 1 79 ? -4.159 -6.505 -6.279 1.00 89.50 79 MET A CA 1
ATOM 630 C C . MET A 1 79 ? -2.810 -7.087 -5.831 1.00 89.50 79 MET A C 1
ATOM 632 O O . MET A 1 79 ? -1.762 -6.568 -6.215 1.00 89.50 79 MET A O 1
ATOM 636 N N . GLN A 1 80 ? -2.819 -8.166 -5.040 1.00 88.56 80 GLN A N 1
ATOM 637 C CA . GLN A 1 80 ? -1.627 -8.773 -4.442 1.00 88.56 80 GLN A CA 1
ATOM 638 C C . GLN A 1 80 ? -0.838 -7.765 -3.587 1.00 88.56 80 GLN A C 1
ATOM 640 O O . GLN A 1 80 ? 0.392 -7.787 -3.554 1.00 88.56 80 GLN A O 1
ATOM 645 N N . SER A 1 81 ? -1.558 -6.866 -2.910 1.00 91.06 81 SER A N 1
ATOM 646 C CA . SER A 1 81 ? -1.024 -5.856 -1.999 1.00 91.06 81 SER A CA 1
ATOM 647 C C . SER A 1 81 ? -1.800 -5.855 -0.678 1.00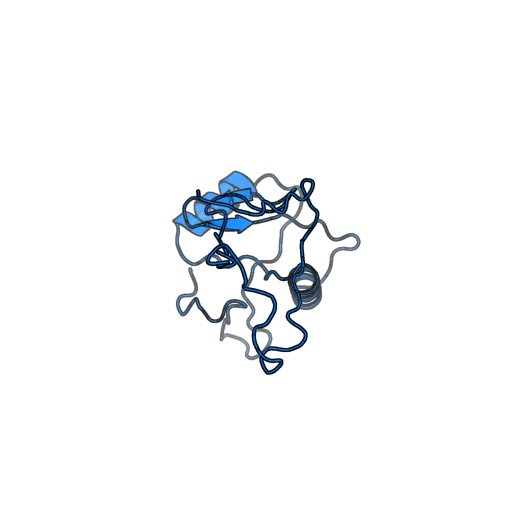 91.06 81 SER A C 1
ATOM 649 O O . SER A 1 81 ? -2.758 -6.598 -0.499 1.00 91.06 81 SER A O 1
ATOM 651 N N . ASN A 1 82 ? -1.417 -4.973 0.242 1.00 93.94 82 ASN A N 1
ATOM 652 C CA . ASN A 1 82 ? -2.172 -4.694 1.462 1.00 93.94 82 ASN A CA 1
ATOM 653 C C . ASN A 1 82 ? -2.535 -3.209 1.531 1.00 93.94 82 ASN A C 1
ATOM 655 O O . ASN A 1 82 ? -1.972 -2.400 0.784 1.00 93.94 82 ASN A O 1
ATOM 659 N N . LEU A 1 83 ? -3.457 -2.844 2.425 1.00 94.31 83 LEU A N 1
ATOM 660 C CA . LEU A 1 83 ? -3.600 -1.455 2.850 1.00 94.31 83 LEU A CA 1
ATOM 661 C C . LEU A 1 83 ? -2.255 -0.940 3.380 1.00 94.31 83 LEU A C 1
ATOM 663 O O . LEU A 1 83 ? -1.473 -1.682 3.974 1.00 94.31 83 LEU A O 1
ATOM 667 N N . ALA A 1 84 ? -1.973 0.340 3.143 1.00 92.19 84 ALA A N 1
ATOM 668 C CA . ALA A 1 84 ? -0.671 0.910 3.463 1.00 92.19 84 ALA A CA 1
ATOM 669 C C . ALA A 1 84 ? -0.434 0.958 4.980 1.00 92.19 84 ALA A C 1
ATOM 671 O O . ALA A 1 84 ? -1.221 1.561 5.714 1.00 92.19 84 ALA A O 1
ATOM 672 N N . SER A 1 85 ? 0.679 0.376 5.425 1.00 89.00 85 SER A N 1
ATOM 673 C CA . SER A 1 85 ? 1.184 0.519 6.791 1.00 89.00 85 SER A CA 1
ATOM 674 C C . SER A 1 85 ? 2.021 1.792 6.922 1.00 89.00 85 SER A C 1
ATOM 676 O O . SER A 1 85 ? 2.810 2.135 6.038 1.00 89.00 85 SER A O 1
ATOM 678 N N . ILE A 1 86 ? 1.845 2.496 8.037 1.00 87.62 86 ILE A N 1
ATOM 679 C CA . ILE A 1 86 ? 2.565 3.718 8.402 1.00 87.62 86 ILE A CA 1
ATOM 680 C C . ILE A 1 86 ? 3.394 3.386 9.639 1.00 87.62 86 ILE A C 1
ATOM 682 O O . ILE A 1 86 ? 2.867 3.328 10.743 1.00 87.62 86 ILE A O 1
ATOM 686 N N . ARG A 1 87 ? 4.687 3.121 9.454 1.00 83.69 87 ARG A N 1
ATOM 687 C CA . ARG A 1 87 ? 5.546 2.542 10.505 1.00 83.69 87 ARG A CA 1
ATOM 688 C C . ARG A 1 87 ? 6.403 3.585 11.212 1.00 83.69 87 ARG A C 1
ATOM 690 O O . ARG A 1 87 ? 6.839 3.378 12.342 1.00 83.69 87 ARG A O 1
ATOM 697 N N . ASP A 1 88 ? 6.672 4.697 10.540 1.00 85.69 88 ASP A N 1
ATOM 698 C CA . ASP A 1 88 ? 7.444 5.807 11.076 1.00 85.69 88 ASP A CA 1
ATOM 699 C C . ASP A 1 88 ? 6.970 7.162 10.517 1.00 85.69 88 ASP A C 1
ATOM 701 O O . ASP A 1 88 ? 6.138 7.246 9.609 1.00 85.69 88 ASP A O 1
ATOM 705 N N . GLN A 1 89 ? 7.543 8.249 11.043 1.00 88.62 89 GLN A N 1
ATOM 706 C CA . GLN A 1 89 ? 7.259 9.612 10.581 1.00 88.62 89 GLN A CA 1
ATOM 707 C C . GLN A 1 89 ? 7.540 9.790 9.082 1.00 88.62 89 GLN A C 1
ATOM 709 O O . GLN A 1 89 ? 6.887 10.594 8.422 1.00 88.62 89 GLN A O 1
ATOM 714 N N . ARG A 1 90 ? 8.513 9.060 8.519 1.00 88.62 90 ARG A N 1
ATOM 715 C CA . ARG A 1 90 ? 8.849 9.172 7.095 1.00 88.62 90 ARG A CA 1
ATOM 716 C C . ARG A 1 90 ? 7.775 8.525 6.235 1.00 88.62 90 ARG A C 1
ATOM 718 O O . ARG A 1 90 ? 7.558 8.995 5.119 1.00 88.62 90 ARG A O 1
ATOM 725 N N . ASP A 1 91 ? 7.152 7.442 6.697 1.00 87.75 91 ASP A N 1
ATOM 726 C CA . ASP A 1 91 ? 5.997 6.833 6.030 1.00 87.75 91 ASP A CA 1
ATOM 727 C C . ASP A 1 91 ? 4.846 7.844 6.026 1.00 87.75 91 ASP A C 1
ATOM 729 O O . ASP A 1 91 ? 4.319 8.167 4.962 1.00 87.75 91 ASP A O 1
ATOM 733 N N . PHE A 1 92 ? 4.535 8.432 7.187 1.00 88.94 92 PHE A N 1
ATOM 734 C CA . PHE A 1 92 ? 3.473 9.430 7.321 1.00 88.94 92 PHE A CA 1
ATOM 735 C C . PHE A 1 92 ? 3.699 10.653 6.424 1.00 88.94 92 PHE A C 1
ATOM 737 O O . PHE A 1 92 ? 2.810 11.045 5.668 1.00 88.94 92 PHE A O 1
ATOM 744 N N . ASP A 1 93 ? 4.900 11.235 6.457 1.00 91.19 93 ASP A N 1
ATOM 745 C CA . ASP A 1 93 ? 5.253 12.396 5.640 1.00 91.19 93 ASP A CA 1
ATOM 746 C C . ASP A 1 93 ? 5.131 12.089 4.146 1.00 91.19 93 ASP A C 1
ATOM 748 O O . ASP A 1 93 ? 4.637 12.920 3.380 1.00 91.19 93 ASP A O 1
ATOM 752 N N . TYR A 1 94 ? 5.563 10.898 3.722 1.00 90.75 94 TYR A N 1
ATOM 753 C CA . TYR A 1 94 ? 5.430 10.460 2.338 1.00 90.75 94 TYR A CA 1
ATOM 754 C C . TYR A 1 94 ? 3.958 10.303 1.946 1.00 90.75 94 TYR A C 1
ATOM 756 O O . TYR A 1 94 ? 3.544 10.871 0.932 1.00 90.75 94 TYR A O 1
ATOM 764 N N . MET A 1 95 ? 3.152 9.606 2.756 1.00 90.19 95 MET A N 1
ATOM 765 C CA . MET A 1 95 ? 1.722 9.417 2.487 1.00 90.19 95 MET A CA 1
ATOM 766 C C . MET A 1 95 ? 0.976 10.748 2.446 1.00 90.19 95 MET A C 1
ATOM 768 O O . MET A 1 95 ? 0.189 10.983 1.536 1.00 90.19 95 MET A O 1
ATOM 772 N N . SER A 1 96 ? 1.257 11.646 3.387 1.00 90.06 96 SER A N 1
ATOM 773 C CA . SER A 1 96 ? 0.620 12.961 3.475 1.00 90.06 96 SER A CA 1
ATOM 774 C C . SER A 1 96 ? 0.978 13.851 2.283 1.00 90.06 96 SER A C 1
ATOM 776 O O . SER A 1 96 ? 0.103 14.452 1.665 1.00 90.06 96 SER A O 1
ATOM 778 N N . ARG A 1 97 ? 2.251 13.886 1.872 1.00 91.50 97 ARG A N 1
ATOM 779 C CA . ARG A 1 97 ? 2.673 14.666 0.693 1.00 91.50 97 ARG A CA 1
ATOM 780 C C . ARG A 1 97 ? 2.119 14.103 -0.613 1.00 91.50 97 ARG A C 1
ATOM 782 O O . ARG A 1 97 ? 1.812 14.870 -1.519 1.00 91.50 97 ARG A O 1
ATOM 789 N N . THR A 1 98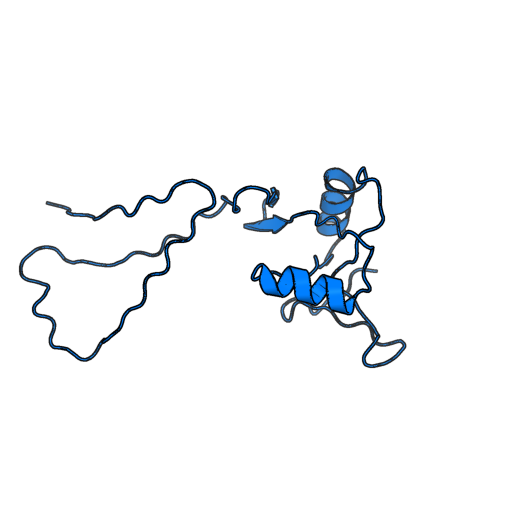 ? 2.007 12.781 -0.709 1.00 90.88 98 THR A N 1
ATOM 790 C CA . THR A 1 98 ? 1.643 12.091 -1.955 1.00 90.88 98 THR A CA 1
ATOM 791 C C . THR A 1 98 ? 0.129 11.957 -2.123 1.00 90.88 98 THR A C 1
ATOM 793 O O . THR A 1 98 ? -0.397 12.173 -3.211 1.00 90.88 98 THR A O 1
ATOM 796 N N . PHE A 1 99 ? -0.578 11.645 -1.036 1.00 90.25 99 PHE A N 1
ATOM 797 C CA . PHE A 1 99 ? -2.006 11.314 -1.010 1.00 90.25 99 PHE A CA 1
ATOM 798 C C . PHE A 1 99 ? -2.824 12.232 -0.078 1.00 90.25 99 PHE A C 1
ATOM 800 O O . PHE A 1 99 ? -4.024 12.034 0.103 1.00 90.25 99 PHE A O 1
ATOM 807 N N . GLY A 1 100 ? -2.239 13.273 0.520 1.00 85.38 100 GLY A N 1
ATOM 808 C CA . GLY A 1 100 ? -2.983 14.206 1.383 1.00 85.38 100 GLY A CA 1
ATOM 809 C C . GLY A 1 100 ? -3.945 15.127 0.627 1.00 85.38 100 GLY A C 1
ATOM 810 O O . GLY A 1 100 ? -4.860 15.687 1.224 1.00 85.38 100 GLY A O 1
ATOM 811 N N . HIS A 1 101 ? -3.768 15.274 -0.689 1.00 84.56 101 HIS A N 1
ATOM 812 C CA . HIS A 1 101 ? -4.640 16.085 -1.548 1.00 84.56 101 HIS A CA 1
ATOM 813 C C . HIS A 1 101 ? -5.792 15.295 -2.182 1.00 84.56 101 HIS A C 1
ATOM 815 O O . HIS A 1 101 ? -6.593 15.871 -2.920 1.00 84.56 101 HIS A O 1
ATOM 821 N N . THR A 1 102 ? -5.883 13.988 -1.930 1.00 82.69 102 THR A N 1
ATOM 822 C CA . THR A 1 102 ? -6.957 13.156 -2.481 1.00 82.69 102 THR A CA 1
ATOM 823 C C . THR A 1 102 ? -8.302 13.540 -1.842 1.00 82.69 102 THR A C 1
ATOM 825 O O . THR A 1 102 ? -8.357 13.817 -0.644 1.00 82.69 102 THR A O 1
ATOM 828 N N . PRO A 1 103 ? -9.407 13.596 -2.612 1.00 68.56 103 PRO A N 1
ATOM 829 C CA . PRO A 1 103 ? -10.661 14.225 -2.178 1.00 68.56 103 PRO A CA 1
ATOM 830 C C . PRO A 1 103 ? -11.414 13.472 -1.069 1.00 68.56 103 PRO A C 1
ATOM 832 O O . PRO A 1 103 ? -12.410 13.982 -0.555 1.00 68.56 103 PRO A O 1
ATOM 835 N N . ALA A 1 104 ? -10.973 12.268 -0.698 1.00 76.31 104 ALA A N 1
ATOM 836 C CA . ALA A 1 104 ? -11.594 11.450 0.335 1.00 76.31 104 ALA A CA 1
ATOM 837 C C . ALA A 1 104 ? -10.552 10.828 1.270 1.00 76.31 104 ALA A C 1
ATOM 839 O O . ALA A 1 104 ? -9.440 10.502 0.853 1.00 76.31 104 ALA A O 1
ATOM 840 N N . HIS A 1 105 ? -10.958 10.613 2.524 1.00 83.12 105 HIS A N 1
ATOM 841 C CA . HIS A 1 105 ? -10.198 9.820 3.486 1.00 83.12 105 HIS A CA 1
ATOM 842 C C . HIS A 1 105 ? -10.009 8.391 2.963 1.00 83.12 105 HIS A C 1
ATOM 844 O O . HIS A 1 105 ? -10.963 7.780 2.477 1.00 83.12 105 HIS A O 1
ATOM 850 N N . ALA A 1 106 ? -8.784 7.883 3.071 1.00 89.62 106 ALA A N 1
ATOM 851 C CA . ALA A 1 106 ? -8.423 6.522 2.702 1.00 89.62 106 ALA A CA 1
ATOM 852 C C . ALA A 1 106 ? -8.279 5.650 3.952 1.00 89.62 106 ALA A C 1
ATOM 854 O O . ALA A 1 106 ? -7.859 6.133 5.005 1.00 89.62 106 ALA A O 1
ATOM 855 N N . TRP A 1 107 ? -8.595 4.364 3.816 1.00 93.44 107 TRP A N 1
ATOM 856 C CA . TRP A 1 107 ? -8.246 3.370 4.824 1.00 93.44 107 TRP A CA 1
ATOM 857 C C . TRP A 1 107 ? -6.738 3.099 4.813 1.00 93.44 107 TRP A C 1
ATOM 859 O O . TRP A 1 107 ? -6.092 3.154 3.766 1.00 93.44 107 TRP A O 1
ATOM 869 N N . VAL A 1 108 ? -6.193 2.797 5.988 1.00 92.19 108 VAL A N 1
ATOM 870 C CA . VAL A 1 108 ? -4.794 2.395 6.199 1.00 92.19 108 VAL A CA 1
ATOM 871 C C . VAL A 1 108 ? -4.752 1.023 6.862 1.00 92.19 108 VAL A C 1
ATOM 873 O O . VAL A 1 108 ? -5.766 0.538 7.362 1.00 92.19 108 VAL A O 1
ATOM 876 N N . GLY A 1 109 ? -3.584 0.390 6.853 1.00 92.94 109 GLY A N 1
ATOM 877 C CA . GLY A 1 109 ? -3.382 -1.010 7.218 1.00 92.94 109 GLY A CA 1
ATOM 878 C C . GLY A 1 109 ? -3.460 -1.346 8.705 1.00 92.94 109 GLY A C 1
ATOM 879 O O . GLY A 1 109 ? -2.765 -2.262 9.126 1.00 92.94 109 GLY A O 1
ATOM 880 N N . TYR A 1 110 ? -4.270 -0.636 9.492 1.00 91.25 110 TYR A N 1
ATOM 881 C CA . TYR A 1 110 ? -4.435 -0.868 10.929 1.00 91.25 110 TYR A CA 1
ATOM 882 C C . TYR A 1 110 ? -5.897 -1.091 11.295 1.00 91.25 110 TYR A C 1
ATOM 884 O O . TYR A 1 110 ? -6.774 -0.382 10.796 1.00 91.25 110 TYR A O 1
ATOM 892 N N . THR A 1 111 ? -6.149 -2.047 12.185 1.00 90.88 111 THR A N 1
ATOM 893 C CA . THR A 1 111 ? -7.485 -2.355 12.705 1.00 90.88 111 THR A CA 1
ATOM 894 C C . THR A 1 111 ? -7.412 -2.916 14.121 1.00 90.88 111 THR A C 1
ATOM 896 O O . THR A 1 111 ? -6.443 -3.577 14.470 1.00 90.88 111 THR A O 1
ATOM 899 N N . ASP A 1 112 ? -8.440 -2.681 14.924 1.00 91.81 112 ASP A N 1
ATOM 900 C CA . ASP A 1 112 ? -8.697 -3.311 16.225 1.00 91.81 112 ASP A CA 1
ATOM 901 C C . ASP A 1 112 ? -9.991 -4.147 16.202 1.00 91.81 112 ASP A C 1
ATOM 903 O O . ASP A 1 112 ? -10.541 -4.500 17.241 1.00 91.81 112 ASP A O 1
ATOM 907 N N . ALA A 1 113 ? -10.485 -4.491 15.005 1.00 90.38 113 ALA A N 1
ATOM 908 C CA . ALA A 1 113 ? -11.745 -5.214 14.837 1.00 90.38 113 ALA A CA 1
ATOM 909 C C . ALA A 1 113 ? -11.740 -6.616 15.477 1.00 90.38 113 ALA A C 1
ATOM 911 O O . ALA A 1 113 ? -12.807 -7.131 15.816 1.00 90.38 113 ALA A O 1
ATOM 912 N N . ASP A 1 114 ? -10.560 -7.221 15.637 1.00 87.75 114 ASP A N 1
ATOM 913 C CA . ASP A 1 114 ? -10.397 -8.521 16.291 1.00 87.75 114 ASP A CA 1
ATOM 914 C C . ASP A 1 114 ? -10.520 -8.414 17.822 1.00 87.75 114 ASP A C 1
ATOM 916 O O . ASP A 1 114 ? -11.146 -9.264 18.459 1.00 87.75 114 ASP A O 1
ATOM 920 N N . GLU A 1 115 ? -9.942 -7.367 18.418 1.00 90.44 115 GLU A N 1
ATOM 921 C CA . GLU A 1 115 ? -9.976 -7.093 19.855 1.00 90.44 115 GLU A CA 1
ATOM 922 C C . GLU A 1 115 ? -9.871 -5.581 20.106 1.00 90.44 115 GLU A C 1
ATOM 924 O O . GLU A 1 115 ? -8.819 -4.972 19.916 1.00 90.44 115 GLU A O 1
ATOM 929 N N . GLU A 1 116 ? -10.969 -4.979 20.573 1.00 91.06 116 GLU A N 1
ATOM 930 C CA . GLU A 1 116 ? -11.049 -3.544 20.872 1.00 91.06 116 GLU A CA 1
ATOM 931 C C . GLU A 1 116 ? -9.907 -3.095 21.800 1.00 91.06 116 GLU A C 1
ATOM 933 O O . GLU A 1 116 ? -9.685 -3.666 22.872 1.00 91.06 116 GLU A O 1
ATOM 938 N N . GLY A 1 117 ? -9.206 -2.030 21.406 1.00 88.94 117 GLY A N 1
ATOM 939 C CA . GLY A 1 117 ? -8.050 -1.507 22.138 1.00 88.94 117 GLY A CA 1
ATOM 940 C C . GLY A 1 117 ? -6.723 -2.216 21.837 1.00 88.94 117 GLY A C 1
ATOM 941 O O . GLY A 1 117 ? -5.683 -1.755 22.313 1.00 88.94 117 GLY A O 1
ATOM 942 N N . ASN A 1 118 ? -6.733 -3.279 21.028 1.00 87.25 118 ASN A N 1
ATOM 943 C CA . ASN A 1 118 ? -5.541 -3.942 20.510 1.00 87.25 118 ASN A CA 1
ATOM 944 C C . ASN A 1 118 ? -5.433 -3.732 18.992 1.00 87.25 118 ASN A C 1
ATOM 946 O O . ASN A 1 118 ? -6.013 -4.461 18.191 1.00 87.25 118 ASN A O 1
ATOM 950 N N . ILE A 1 119 ? -4.680 -2.705 18.594 1.00 87.19 119 ILE A N 1
ATOM 951 C CA . ILE A 1 119 ? -4.475 -2.378 17.181 1.00 87.19 119 ILE A CA 1
ATOM 952 C C . ILE A 1 119 ? -3.518 -3.406 16.564 1.00 87.19 119 ILE A C 1
ATOM 954 O O . ILE A 1 119 ? -2.463 -3.696 17.120 1.00 87.19 119 ILE A O 1
ATOM 958 N N . MET A 1 120 ? -3.864 -3.905 15.384 1.00 86.50 120 MET A N 1
ATOM 959 C CA . MET A 1 120 ? -3.102 -4.873 14.604 1.00 86.50 120 MET A CA 1
ATOM 960 C C . MET A 1 120 ? -2.859 -4.338 13.190 1.00 86.50 120 MET A C 1
ATOM 962 O O . MET A 1 120 ? -3.720 -3.685 12.597 1.00 86.50 120 MET A O 1
ATOM 966 N N . GLY A 1 121 ? -1.663 -4.597 12.659 1.00 88.00 121 GLY A N 1
ATOM 967 C CA . GLY A 1 121 ? -1.288 -4.261 11.286 1.00 88.00 121 GLY A CA 1
ATOM 968 C C . GLY A 1 121 ? -1.627 -5.381 10.301 1.00 88.00 121 GLY A C 1
ATOM 969 O O . GLY A 1 121 ? -1.548 -6.560 10.643 1.00 88.00 121 GLY A O 1
ATOM 970 N N . VAL A 1 122 ? -1.959 -5.025 9.059 1.00 87.44 122 VAL A N 1
ATOM 971 C CA . VAL A 1 122 ? -2.145 -5.989 7.951 1.00 87.44 122 VAL A CA 1
ATOM 972 C C . VAL A 1 122 ? -0.824 -6.573 7.447 1.00 87.44 122 VAL A C 1
ATOM 974 O O . VAL A 1 122 ? -0.820 -7.615 6.793 1.00 87.44 122 VAL A O 1
ATOM 977 N N . ASP A 1 123 ? 0.304 -5.916 7.732 1.00 74.31 123 ASP A N 1
ATOM 978 C CA . ASP A 1 123 ? 1.638 -6.400 7.402 1.00 74.31 123 ASP A CA 1
ATOM 979 C C . ASP A 1 123 ? 2.271 -7.141 8.586 1.00 74.31 123 ASP A C 1
ATOM 981 O O . ASP A 1 123 ? 2.575 -6.578 9.634 1.00 74.31 123 ASP A O 1
ATOM 985 N N . SER A 1 124 ? 2.573 -8.426 8.394 1.00 61.22 124 SER A N 1
ATOM 986 C CA . SER A 1 124 ? 3.240 -9.260 9.406 1.00 61.22 124 SER A CA 1
ATOM 987 C C . SER A 1 124 ? 4.687 -8.839 9.709 1.00 61.22 124 SER A C 1
ATOM 989 O O . SER A 1 124 ? 5.359 -9.465 10.527 1.00 61.22 124 SER A O 1
ATOM 991 N N . THR A 1 125 ? 5.211 -7.840 8.998 1.00 56.50 125 THR A N 1
ATOM 992 C CA . THR A 1 125 ? 6.586 -7.342 9.110 1.00 56.50 125 THR A CA 1
ATOM 993 C C . THR A 1 125 ? 6.711 -6.110 10.003 1.00 56.50 125 THR A C 1
ATOM 995 O O . THR A 1 125 ? 7.836 -5.751 10.359 1.00 56.50 125 THR A O 1
ATOM 998 N N . SER A 1 126 ? 5.602 -5.482 10.410 1.00 53.88 126 SER A N 1
ATOM 999 C CA . SER A 1 126 ? 5.633 -4.310 11.283 1.00 53.88 126 SER A CA 1
ATOM 1000 C C . SER A 1 126 ? 5.218 -4.653 12.712 1.00 53.88 126 SER A C 1
ATOM 1002 O O . SER A 1 126 ? 4.044 -4.665 13.058 1.00 53.88 126 SER A O 1
ATOM 1004 N N . ASN A 1 127 ? 6.208 -4.856 13.583 1.00 54.88 127 ASN A N 1
ATOM 1005 C CA . ASN A 1 127 ? 5.988 -4.971 15.034 1.00 54.88 127 ASN A CA 1
ATOM 1006 C C . ASN A 1 127 ? 5.756 -3.610 15.719 1.00 54.88 127 ASN A C 1
ATOM 1008 O O . ASN A 1 127 ? 5.593 -3.559 16.937 1.00 54.88 127 ASN A O 1
ATOM 1012 N N . THR A 1 128 ? 5.782 -2.510 14.962 1.00 59.78 128 THR A N 1
ATOM 1013 C CA . THR A 1 128 ? 5.660 -1.155 15.499 1.00 59.78 128 THR A CA 1
ATOM 1014 C C . THR A 1 128 ? 4.483 -0.460 14.840 1.00 59.78 128 THR A C 1
ATOM 1016 O O . THR A 1 128 ? 4.479 -0.216 13.634 1.00 59.78 128 THR A O 1
ATOM 1019 N N . ILE A 1 129 ? 3.480 -0.137 15.646 1.00 67.75 129 ILE A N 1
ATOM 1020 C CA . ILE A 1 129 ? 2.368 0.716 15.241 1.00 67.75 129 ILE A CA 1
ATOM 1021 C C . ILE A 1 129 ? 2.822 2.144 15.492 1.00 67.75 129 ILE A C 1
ATOM 1023 O O . ILE A 1 129 ? 3.240 2.479 16.604 1.00 67.75 129 ILE A O 1
ATOM 1027 N N . TRP A 1 130 ? 2.826 2.959 14.442 1.00 67.19 130 TRP A N 1
ATOM 1028 C CA . TRP A 1 130 ? 3.190 4.359 14.575 1.00 67.19 130 TRP A CA 1
ATOM 1029 C C . TRP A 1 130 ? 2.023 5.143 15.210 1.00 67.19 130 TRP A C 1
ATOM 1031 O O . TRP A 1 130 ? 0.883 4.927 14.794 1.00 67.19 130 TRP A O 1
ATOM 1041 N N . PRO A 1 131 ? 2.286 5.980 16.232 1.00 55.12 131 PRO A N 1
ATOM 1042 C CA . PRO A 1 131 ? 1.258 6.691 16.998 1.00 55.12 131 PRO A CA 1
ATOM 1043 C C . PRO A 1 131 ? 0.610 7.867 16.259 1.00 55.12 131 PRO A C 1
ATOM 1045 O O . PRO A 1 131 ? 1.288 8.500 15.422 1.00 55.12 131 PRO A O 1
#

Mean predicted aligned error: 12.95 Å

Sequence (131 aa):
MNCYYELVAEPGNRISIEILDVDMEAQIFRSCLDYIGFYEAFGQCDAGWLSREDGNCYRYVEAQPKVGWADAQEQCSQMQSNLASIRDQRDFDYMSRTFGHTPAHAWVGYTDADEEGNIMGVDSTSNTIWP

Organism: NCBI:txid51022

InterPro domains:
  IPR001304 C-type lectin-like [PF00059] (68-128)
  IPR001304 C-type lectin-like [PS50041] (53-131)
  IPR016186 C-type lectin-like/link domain superfamily [G3DSA:3.10.100.10] (22-130)
  IPR016187 C-type lectin fold [SSF56436] (38-127)

pLDDT: mean 74.32, std 18.78, range [42.38, 96.06]

Foldseek 3Di:
DADDDDDDDDAQDDDDDDDPDPPPPPPVDPDHDDDPDDDDPQFDDGPQWDADPVSDTDHDDDDVVDDDLVVLQVVQVVVVHGFAADQDPVSVVCCCVPPVPPPDDDDHQWDCVVPPPDIDGPDPPRPGHDD

Radius of gyration: 20.28 Å; Cα contacts (8 Å, |Δi|>4): 96; chai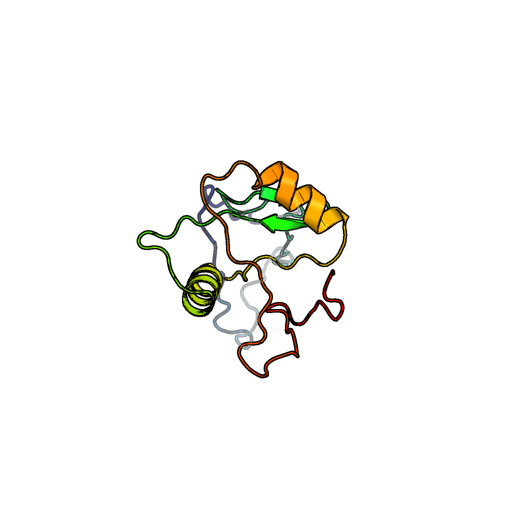ns: 1; bounding box: 49×51×48 Å